Protein AF-A0A8X6KAX7-F1 (afdb_monomer_lite)

Foldseek 3Di:
DPPLVVQLQQVLDPPSPSDDDPVSVVVSVVLVDPPHDPVSVVVVVCSSPPPPPPVDDPPPVNVVPD

pLDDT: mean 72.54, std 16.15, range [36.22, 89.12]

Sequence (66 aa):
NNPFTDRICYIFSSDNDDRWSFEDFLDMVSVFSEGTPPEKKAEYAFCIYGKSLLSHRIDPCTVATN

Organism: NCBI:txid2747483

Secondary structure (DSSP, 8-state):
--TTHHHHHHHH-SSSSS---HHHHHHHHHHHSTTS-HHHHHHHHHHHH-TTSTTS---HHHHTT-

Radius of gyration: 12.26 Å; chains: 1; bounding box: 23×29×27 Å

Structure (mmCIF, N/CA/C/O backbone):
data_AF-A0A8X6KAX7-F1
#
_entry.id   AF-A0A8X6KAX7-F1
#
loop_
_atom_site.group_PDB
_atom_site.id
_atom_site.type_symbol
_atom_site.label_atom_id
_atom_site.label_alt_id
_atom_site.label_comp_id
_atom_site.label_asym_id
_atom_site.label_entity_id
_atom_site.label_seq_id
_atom_site.pdbx_PDB_ins_code
_atom_site.Cartn_x
_atom_site.Cartn_y
_atom_site.Cartn_z
_atom_site.occupancy
_atom_site.B_iso_or_equiv
_atom_site.auth_seq_id
_atom_site.auth_comp_id
_atom_site.auth_asym_id
_atom_site.auth_atom_id
_atom_site.pdbx_PDB_model_num
ATOM 1 N N . ASN A 1 1 ? -5.978 -10.385 -13.704 1.00 65.69 1 ASN A N 1
ATOM 2 C CA . ASN A 1 1 ? -5.283 -9.085 -13.796 1.00 65.69 1 ASN A CA 1
ATOM 3 C C . ASN A 1 1 ? -5.902 -8.099 -12.839 1.00 65.69 1 ASN A C 1
ATOM 5 O O . ASN A 1 1 ? -7.049 -7.722 -13.035 1.00 65.69 1 ASN A O 1
ATOM 9 N N . ASN A 1 2 ? -5.163 -7.727 -11.797 1.00 73.75 2 ASN A N 1
ATOM 10 C CA . ASN A 1 2 ? -5.533 -6.611 -10.939 1.00 73.75 2 ASN A CA 1
ATOM 11 C C . ASN A 1 2 ? -5.046 -5.313 -11.625 1.00 73.75 2 ASN A C 1
ATOM 13 O O . ASN A 1 2 ? -3.851 -5.194 -11.882 1.00 73.75 2 ASN A O 1
ATOM 17 N N . PRO A 1 3 ? -5.932 -4.358 -11.962 1.00 81.06 3 PRO A N 1
ATOM 18 C CA . PRO A 1 3 ? -5.556 -3.130 -12.671 1.00 81.06 3 PRO A CA 1
ATOM 19 C C . PRO A 1 3 ? -4.748 -2.138 -11.815 1.00 81.06 3 PRO A C 1
ATOM 21 O O . PRO A 1 3 ? -4.301 -1.114 -12.327 1.00 81.06 3 PRO A O 1
ATOM 24 N N . PHE A 1 4 ? -4.572 -2.416 -10.521 1.00 82.50 4 PHE A N 1
ATOM 25 C CA . PHE A 1 4 ? -3.832 -1.569 -9.586 1.00 82.50 4 PHE A CA 1
ATOM 26 C C . PHE A 1 4 ? -2.448 -2.113 -9.241 1.00 82.50 4 PHE A C 1
ATOM 28 O O . PHE A 1 4 ? -1.735 -1.449 -8.494 1.00 82.50 4 PHE A O 1
ATOM 35 N N . THR A 1 5 ? -2.065 -3.284 -9.765 1.00 81.12 5 THR A N 1
ATOM 36 C CA . THR A 1 5 ? -0.800 -3.947 -9.419 1.00 81.12 5 THR A CA 1
ATOM 37 C C . THR A 1 5 ? 0.391 -3.005 -9.563 1.00 81.12 5 THR A C 1
ATOM 39 O O . THR A 1 5 ? 1.092 -2.804 -8.583 1.00 81.12 5 THR A O 1
ATOM 42 N N . ASP A 1 6 ? 0.543 -2.324 -10.699 1.00 80.94 6 ASP A N 1
ATOM 43 C CA . ASP A 1 6 ? 1.686 -1.429 -10.933 1.00 80.94 6 ASP A CA 1
ATOM 44 C C . ASP A 1 6 ? 1.721 -0.244 -9.956 1.00 80.94 6 ASP A C 1
ATOM 46 O O . ASP A 1 6 ? 2.784 0.189 -9.523 1.00 80.94 6 ASP A O 1
ATOM 50 N N . ARG A 1 7 ? 0.551 0.273 -9.556 1.00 81.88 7 ARG A N 1
ATOM 51 C CA . ARG A 1 7 ? 0.465 1.397 -8.608 1.00 81.88 7 ARG A CA 1
ATOM 52 C C . ARG A 1 7 ? 0.769 0.964 -7.188 1.00 81.88 7 ARG A C 1
ATOM 54 O O . ARG A 1 7 ? 1.433 1.695 -6.468 1.00 81.88 7 ARG A O 1
ATOM 61 N N . ILE A 1 8 ? 0.272 -0.204 -6.793 1.00 83.19 8 ILE A N 1
ATOM 62 C CA . ILE A 1 8 ? 0.596 -0.806 -5.500 1.00 83.19 8 ILE A CA 1
ATOM 63 C C . ILE A 1 8 ? 2.105 -1.068 -5.457 1.00 83.19 8 ILE A C 1
ATOM 65 O O . ILE A 1 8 ? 2.757 -0.659 -4.504 1.00 83.19 8 ILE A O 1
ATOM 69 N N . CYS A 1 9 ? 2.671 -1.640 -6.525 1.00 80.94 9 CYS A N 1
ATOM 70 C CA . CYS A 1 9 ? 4.109 -1.851 -6.655 1.00 80.94 9 CYS A CA 1
ATOM 71 C C . CYS A 1 9 ? 4.917 -0.563 -6.493 1.00 80.94 9 CYS A C 1
ATOM 73 O O . CYS A 1 9 ? 5.882 -0.529 -5.737 1.00 80.94 9 CYS A O 1
ATOM 75 N N . TYR A 1 10 ? 4.475 0.509 -7.139 1.00 79.62 10 TYR A N 1
ATOM 76 C CA . TYR A 1 10 ? 5.132 1.804 -7.057 1.00 79.62 10 TYR A CA 1
ATOM 77 C C . TYR A 1 10 ? 5.034 2.451 -5.664 1.00 79.62 10 TYR A C 1
ATOM 79 O O . TYR A 1 10 ? 6.028 2.935 -5.145 1.00 79.62 10 TYR A O 1
ATOM 87 N N . ILE A 1 11 ? 3.854 2.446 -5.032 1.00 80.75 11 ILE A N 1
ATOM 88 C CA . ILE A 1 11 ? 3.623 3.123 -3.740 1.00 80.75 11 ILE A CA 1
ATOM 89 C C . ILE A 1 11 ? 4.422 2.490 -2.597 1.00 80.75 11 ILE A C 1
ATOM 91 O O . ILE A 1 11 ? 4.824 3.196 -1.676 1.00 80.75 11 ILE A O 1
ATOM 95 N N . PHE A 1 12 ? 4.613 1.171 -2.638 1.00 80.75 12 PHE A N 1
ATOM 96 C CA . PHE A 1 12 ? 5.326 0.436 -1.595 1.00 80.75 12 PHE A CA 1
ATOM 97 C C . PHE A 1 12 ? 6.820 0.249 -1.885 1.00 80.75 12 PHE A C 1
ATOM 99 O O . PHE A 1 12 ? 7.509 -0.286 -1.032 1.00 80.75 12 PHE A O 1
ATOM 106 N N . SER A 1 13 ? 7.334 0.675 -3.046 1.00 81.81 13 SER A N 1
ATOM 107 C CA . SER A 1 13 ? 8.774 0.625 -3.331 1.00 81.81 13 SER A CA 1
ATOM 108 C C . SER A 1 13 ? 9.489 1.779 -2.628 1.00 81.81 13 SER A C 1
ATOM 110 O O . SER A 1 13 ? 9.188 2.948 -2.877 1.00 81.81 13 SER A O 1
ATOM 112 N N . SER A 1 14 ? 10.455 1.454 -1.768 1.00 74.62 14 SER A N 1
ATOM 113 C CA . SER A 1 14 ? 11.229 2.450 -1.018 1.00 74.62 14 SER A CA 1
ATOM 114 C C . SER A 1 14 ? 12.087 3.364 -1.906 1.00 74.62 14 SER A C 1
ATOM 116 O O . SER A 1 14 ? 12.231 4.551 -1.604 1.00 74.62 14 SER A O 1
ATOM 118 N N . ASP A 1 15 ? 12.618 2.842 -3.017 1.00 68.38 15 ASP A N 1
ATOM 119 C CA . ASP A 1 15 ? 13.618 3.532 -3.846 1.00 68.38 15 ASP A CA 1
ATOM 120 C C . ASP A 1 15 ? 13.091 4.006 -5.213 1.00 68.38 15 ASP A C 1
ATOM 122 O O . ASP A 1 15 ? 13.846 4.591 -5.993 1.00 68.38 15 ASP A O 1
ATOM 126 N N . ASN A 1 16 ? 11.794 3.818 -5.513 1.00 64.12 16 ASN A N 1
ATOM 127 C CA . ASN A 1 16 ? 11.195 4.106 -6.831 1.00 64.12 16 ASN A CA 1
ATOM 128 C C . ASN A 1 16 ? 12.008 3.514 -8.007 1.00 64.12 16 ASN A C 1
ATOM 130 O O . ASN A 1 16 ? 11.979 4.047 -9.118 1.00 64.12 16 ASN A O 1
ATOM 134 N N . ASP A 1 17 ? 12.767 2.443 -7.769 1.00 66.94 17 ASP A N 1
ATOM 135 C CA . ASP A 1 17 ? 13.743 1.877 -8.704 1.00 66.94 17 ASP A CA 1
ATOM 136 C C . ASP A 1 17 ? 13.220 0.610 -9.403 1.00 66.94 17 ASP A C 1
ATOM 138 O O . ASP A 1 17 ? 13.994 -0.184 -9.942 1.00 66.94 17 ASP A O 1
ATOM 142 N N . ASP A 1 18 ? 11.895 0.425 -9.390 1.00 65.44 18 ASP A N 1
ATOM 143 C CA . ASP A 1 18 ? 11.177 -0.778 -9.824 1.00 65.44 18 ASP A CA 1
ATOM 144 C C . ASP A 1 18 ? 11.629 -2.063 -9.101 1.00 65.44 18 ASP A C 1
ATOM 146 O O . ASP A 1 18 ? 11.275 -3.174 -9.514 1.00 65.44 18 ASP A O 1
ATOM 150 N N . ARG 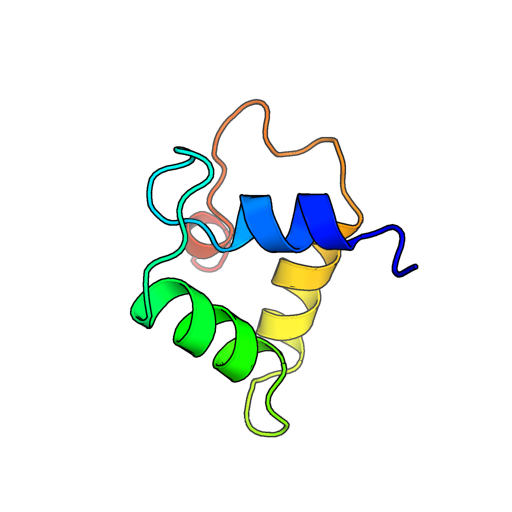A 1 19 ? 12.392 -1.945 -8.003 1.00 74.94 19 ARG A N 1
ATOM 151 C CA . ARG A 1 19 ? 12.797 -3.072 -7.164 1.00 74.94 19 ARG A CA 1
ATOM 152 C C . ARG A 1 19 ? 12.014 -3.078 -5.869 1.00 74.94 19 ARG A C 1
ATOM 154 O O . ARG A 1 19 ? 11.590 -2.053 -5.337 1.00 74.94 19 ARG A O 1
ATOM 161 N N . TRP A 1 20 ? 11.802 -4.298 -5.401 1.00 78.25 20 TRP A N 1
ATOM 162 C CA . TRP A 1 20 ? 11.102 -4.603 -4.169 1.00 78.25 20 TRP A CA 1
ATOM 163 C C . TRP A 1 20 ? 12.061 -5.326 -3.240 1.00 78.25 20 TRP A C 1
ATOM 165 O O . TRP A 1 20 ? 12.561 -6.408 -3.567 1.00 78.25 20 TRP A O 1
ATOM 175 N N . SER A 1 21 ? 12.322 -4.715 -2.091 1.00 84.56 21 SER A N 1
ATOM 176 C CA . SER A 1 21 ? 12.949 -5.386 -0.962 1.00 84.56 21 SER A CA 1
ATOM 177 C C . SER A 1 21 ? 11.937 -6.295 -0.257 1.00 84.56 21 SER A C 1
ATOM 179 O O . SER A 1 21 ? 10.727 -6.251 -0.500 1.00 84.56 21 SER A O 1
ATOM 181 N N . PHE A 1 22 ? 12.431 -7.169 0.618 1.00 85.62 22 PHE A N 1
ATOM 182 C CA . PHE A 1 22 ? 11.542 -7.969 1.454 1.00 85.62 22 PHE A CA 1
ATOM 183 C C . PHE A 1 22 ? 10.783 -7.079 2.449 1.00 85.62 22 PHE A C 1
ATOM 185 O O . PHE A 1 22 ? 9.611 -7.327 2.727 1.00 85.62 22 PHE A O 1
ATOM 192 N N . GLU A 1 23 ? 11.425 -6.015 2.923 1.00 86.62 23 GLU A N 1
ATOM 193 C CA . GLU A 1 23 ? 10.829 -4.988 3.768 1.00 86.62 23 GLU A CA 1
ATOM 194 C C . GLU A 1 23 ? 9.640 -4.292 3.082 1.00 86.62 23 GLU A C 1
ATOM 196 O O . GLU A 1 23 ? 8.566 -4.237 3.677 1.00 86.62 23 GLU A O 1
ATOM 201 N N . ASP A 1 24 ? 9.762 -3.889 1.810 1.00 84.56 24 ASP A N 1
ATOM 202 C CA . ASP A 1 24 ? 8.662 -3.279 1.033 1.00 84.56 24 ASP A CA 1
ATOM 203 C C . ASP A 1 24 ? 7.429 -4.198 0.957 1.00 84.56 24 ASP A C 1
ATOM 205 O O . ASP A 1 24 ? 6.274 -3.773 1.082 1.00 84.56 24 ASP A O 1
ATOM 209 N N . PHE A 1 25 ? 7.670 -5.502 0.785 1.00 85.56 25 PHE A N 1
ATOM 210 C CA . PHE A 1 25 ? 6.608 -6.503 0.773 1.00 85.56 25 PHE A CA 1
ATOM 211 C C . PHE A 1 25 ? 5.933 -6.640 2.144 1.00 85.56 25 PHE A C 1
ATOM 213 O O . PHE A 1 25 ? 4.703 -6.730 2.221 1.00 85.56 25 PHE A O 1
ATOM 220 N N . LEU A 1 26 ? 6.712 -6.657 3.228 1.00 87.88 26 LEU A N 1
ATOM 221 C CA . LEU A 1 26 ? 6.172 -6.720 4.586 1.00 87.88 26 LEU A CA 1
ATOM 222 C C . LEU A 1 26 ? 5.347 -5.478 4.919 1.00 87.88 26 LEU A C 1
ATOM 224 O O . LEU A 1 26 ? 4.254 -5.610 5.475 1.00 87.88 26 LEU A O 1
ATOM 228 N N . ASP A 1 27 ? 5.816 -4.300 4.524 1.00 84.19 27 ASP A N 1
ATOM 229 C CA . ASP A 1 27 ? 5.100 -3.046 4.721 1.00 84.19 27 ASP A CA 1
ATOM 230 C C . ASP A 1 27 ? 3.770 -3.047 3.969 1.00 84.19 27 ASP A C 1
ATOM 232 O O . ASP A 1 27 ? 2.732 -2.734 4.564 1.00 84.19 27 ASP A O 1
ATOM 236 N N . MET A 1 28 ? 3.755 -3.523 2.719 1.00 86.94 28 MET A N 1
ATOM 237 C CA . MET A 1 28 ? 2.517 -3.730 1.967 1.00 86.94 28 MET A CA 1
ATOM 238 C C . MET A 1 28 ? 1.541 -4.640 2.720 1.00 86.94 28 MET A C 1
ATOM 240 O O . MET A 1 28 ? 0.389 -4.266 2.956 1.00 86.94 28 MET A O 1
ATOM 244 N N . VAL A 1 29 ? 1.979 -5.838 3.109 1.00 85.94 29 VAL A N 1
ATOM 245 C CA . VAL A 1 29 ? 1.104 -6.814 3.777 1.00 85.94 29 VAL A CA 1
ATOM 246 C C . VAL A 1 29 ? 0.616 -6.288 5.128 1.00 85.94 29 VAL A C 1
ATOM 248 O O . VAL A 1 29 ? -0.540 -6.517 5.494 1.00 85.94 29 VAL A O 1
ATOM 251 N N . SER A 1 30 ? 1.450 -5.534 5.848 1.00 87.06 30 SER A N 1
ATOM 252 C CA . SER A 1 30 ? 1.082 -4.930 7.129 1.00 87.06 30 SER A CA 1
ATOM 253 C C . SER A 1 30 ? -0.109 -3.982 6.977 1.00 87.06 30 SER A C 1
ATOM 255 O O . SER A 1 30 ? -1.077 -4.087 7.732 1.00 87.06 30 SER A O 1
ATOM 257 N N . VAL A 1 31 ? -0.115 -3.126 5.951 1.00 85.00 31 VAL A N 1
ATOM 258 C CA . VAL A 1 31 ? -1.188 -2.155 5.694 1.00 85.00 31 VAL A CA 1
ATOM 259 C C . VAL A 1 31 ? -2.516 -2.850 5.405 1.00 85.00 31 VAL A C 1
ATOM 261 O O . VAL A 1 31 ? -3.566 -2.418 5.886 1.00 85.00 31 VAL A O 1
ATOM 264 N N . PHE A 1 32 ? -2.478 -3.963 4.675 1.00 81.69 32 PHE A N 1
ATOM 265 C CA . PHE A 1 32 ? -3.675 -4.737 4.348 1.00 81.69 32 PHE A CA 1
ATOM 266 C C . PHE A 1 32 ? -4.119 -5.702 5.457 1.00 81.69 32 PHE A C 1
ATOM 268 O O . PHE A 1 32 ? -5.214 -6.259 5.365 1.00 81.69 32 PHE A O 1
ATOM 275 N N . SER A 1 33 ? -3.331 -5.879 6.520 1.00 89.00 33 SER A N 1
ATOM 276 C CA . SER A 1 33 ? -3.689 -6.758 7.638 1.00 89.00 33 SER A CA 1
ATOM 277 C C . SER A 1 33 ? -4.937 -6.275 8.396 1.00 89.00 33 SER A C 1
ATOM 279 O O . SER A 1 33 ? -5.255 -5.081 8.443 1.00 89.00 33 SER A O 1
ATOM 281 N N . GLU A 1 34 ? -5.676 -7.199 9.018 1.00 86.38 34 GLU A N 1
ATOM 282 C CA . GLU A 1 34 ? -6.879 -6.864 9.800 1.00 86.38 34 GLU A CA 1
ATOM 283 C C . GLU A 1 34 ? -6.575 -5.934 10.982 1.00 86.38 34 GLU A C 1
ATOM 285 O O . GLU A 1 34 ? -7.388 -5.065 11.286 1.00 86.38 34 GLU A O 1
ATOM 290 N N . GLY A 1 35 ? -5.385 -6.059 11.578 1.00 87.06 35 GLY A N 1
ATOM 291 C CA . GLY A 1 35 ? -4.946 -5.256 12.722 1.00 87.06 35 GLY A CA 1
ATOM 292 C C . GLY A 1 35 ? -4.619 -3.796 12.400 1.00 87.06 35 GLY A C 1
ATOM 293 O O . GLY A 1 35 ? -4.428 -3.003 13.320 1.00 87.06 35 GLY A O 1
ATOM 294 N N . THR A 1 36 ? -4.563 -3.416 11.122 1.00 87.62 36 THR A N 1
ATOM 295 C CA . THR A 1 36 ? -4.261 -2.037 10.730 1.00 87.62 36 THR A CA 1
ATOM 296 C C . THR A 1 36 ? -5.496 -1.135 10.856 1.00 87.62 36 THR A C 1
ATOM 298 O O . THR A 1 36 ? -6.555 -1.487 10.316 1.00 87.62 36 THR A O 1
ATOM 301 N N . PRO A 1 37 ? -5.372 0.045 11.505 1.00 89.12 37 PRO A N 1
ATOM 302 C CA . PRO A 1 37 ? -6.464 1.000 11.648 1.00 89.12 37 PRO A CA 1
ATOM 303 C C . PRO A 1 37 ? -7.105 1.399 10.306 1.00 89.12 37 PRO A C 1
ATOM 305 O O . PRO A 1 37 ? -6.395 1.528 9.302 1.00 89.12 37 PRO A O 1
ATOM 308 N N . PRO A 1 38 ? -8.427 1.653 10.269 1.00 85.50 38 PRO A N 1
ATOM 309 C CA . PRO A 1 38 ? -9.125 2.059 9.047 1.00 85.50 38 PRO A CA 1
ATOM 310 C C . PRO A 1 38 ? -8.573 3.343 8.418 1.00 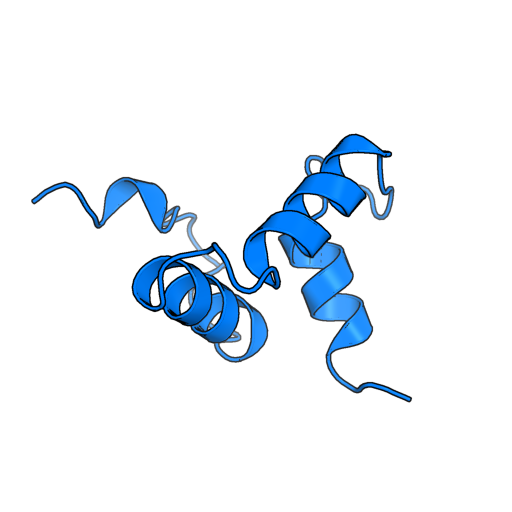85.50 38 PRO A C 1
ATOM 312 O O . PRO A 1 38 ? -8.548 3.454 7.197 1.00 85.50 38 PRO A O 1
ATOM 315 N N . GLU A 1 39 ? -8.102 4.286 9.235 1.00 85.44 39 GLU A N 1
ATOM 316 C CA . GLU A 1 39 ? -7.511 5.559 8.798 1.00 85.44 39 GLU A CA 1
ATOM 317 C C . GLU A 1 39 ? -6.271 5.326 7.931 1.00 85.44 39 GLU A C 1
ATOM 319 O O . GLU A 1 39 ? -6.218 5.773 6.787 1.00 85.44 39 GLU A O 1
ATOM 324 N N . LYS A 1 40 ? -5.340 4.493 8.413 1.00 81.56 40 LYS A N 1
ATOM 325 C CA . LYS A 1 40 ? -4.142 4.110 7.659 1.00 81.56 40 LYS A CA 1
ATOM 326 C C . LYS A 1 40 ? -4.507 3.380 6.362 1.00 81.56 40 LYS A C 1
ATOM 328 O O . LYS A 1 40 ? -3.909 3.624 5.322 1.00 81.56 40 LYS A O 1
ATOM 333 N N . LYS A 1 41 ? -5.534 2.522 6.368 1.00 85.06 41 LYS A N 1
ATOM 334 C CA . LYS A 1 41 ? -6.023 1.871 5.135 1.00 85.06 41 LYS A CA 1
ATOM 335 C C . LYS A 1 41 ? -6.601 2.878 4.140 1.00 85.06 41 LYS A C 1
ATOM 337 O O . LYS A 1 41 ? -6.381 2.737 2.937 1.00 85.06 41 LYS A O 1
ATOM 342 N N . ALA A 1 42 ? -7.333 3.876 4.631 1.00 85.56 42 ALA A N 1
ATOM 343 C CA . ALA A 1 42 ? -7.916 4.924 3.805 1.00 85.56 42 ALA A CA 1
ATOM 344 C C . ALA A 1 42 ? -6.830 5.786 3.147 1.00 85.56 42 ALA A C 1
ATOM 346 O O . ALA A 1 42 ? -6.931 6.043 1.952 1.00 85.56 42 ALA A O 1
ATOM 347 N N . GLU A 1 43 ? -5.768 6.152 3.870 1.00 82.75 43 GLU A N 1
ATOM 348 C CA . GLU A 1 43 ? -4.612 6.876 3.315 1.00 82.75 43 GLU A CA 1
ATOM 349 C C . GLU A 1 43 ? -4.007 6.146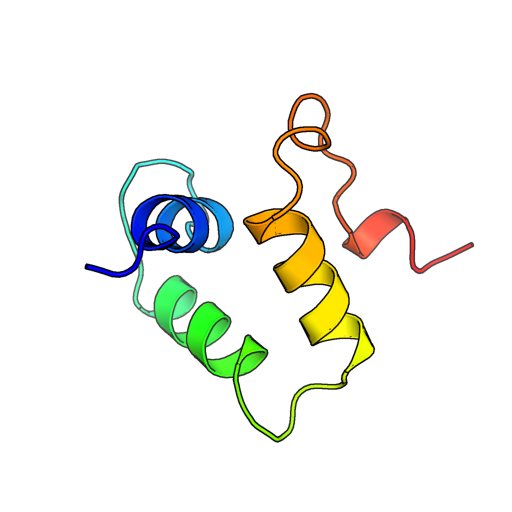 2.108 1.00 82.75 43 GLU A C 1
ATOM 351 O O . GLU A 1 43 ? -3.919 6.709 1.015 1.00 82.75 43 GLU A O 1
ATOM 356 N N . TYR A 1 44 ? -3.679 4.859 2.261 1.00 81.62 44 TYR A N 1
ATOM 357 C CA . TYR A 1 44 ? -3.129 4.061 1.160 1.00 81.62 44 TYR A CA 1
ATOM 358 C C . TYR A 1 44 ? -4.135 3.854 0.024 1.00 81.62 44 TYR A C 1
ATOM 360 O O . TYR A 1 44 ? -3.753 3.875 -1.148 1.00 81.62 44 TYR A O 1
ATOM 368 N N . ALA A 1 45 ? -5.428 3.706 0.329 1.00 84.06 45 ALA A N 1
ATOM 369 C CA . ALA A 1 45 ? -6.463 3.666 -0.698 1.00 84.06 45 ALA A CA 1
ATOM 370 C C . ALA A 1 45 ? -6.481 4.975 -1.507 1.00 84.06 45 ALA A C 1
ATOM 372 O O . ALA A 1 45 ? -6.469 4.931 -2.739 1.00 84.06 45 ALA A O 1
ATOM 373 N N . PHE A 1 46 ? -6.420 6.138 -0.854 1.00 82.62 46 PHE A N 1
ATOM 374 C CA . PHE A 1 46 ? -6.312 7.421 -1.548 1.00 82.62 46 PHE A CA 1
ATOM 375 C C . PHE A 1 46 ? -5.051 7.513 -2.410 1.00 82.62 46 PHE A C 1
ATOM 377 O O . PHE A 1 46 ? -5.140 8.036 -3.516 1.00 82.62 46 PHE A O 1
ATOM 384 N N . CYS A 1 47 ? -3.915 6.954 -1.989 1.00 76.75 47 CYS A N 1
ATOM 385 C CA . CYS A 1 47 ? -2.712 6.896 -2.825 1.00 76.75 47 CYS A CA 1
ATOM 386 C C . CYS A 1 47 ? -2.891 5.999 -4.067 1.00 76.75 47 CYS A C 1
ATOM 388 O O . CYS A 1 47 ? -2.489 6.377 -5.166 1.00 76.75 47 CYS A O 1
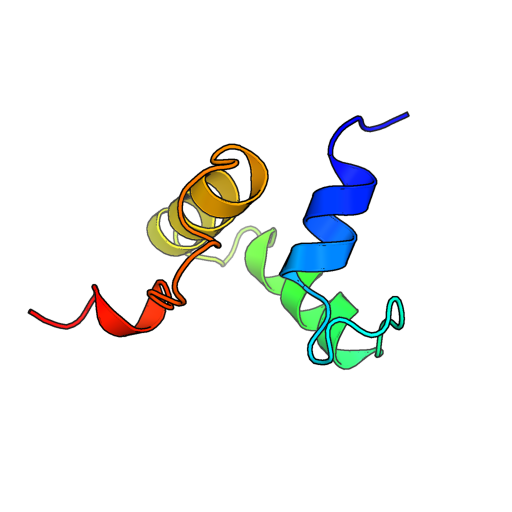ATOM 390 N N . ILE A 1 48 ? -3.532 4.832 -3.930 1.00 80.75 48 ILE A N 1
ATOM 391 C CA . ILE A 1 48 ? -3.745 3.876 -5.036 1.00 80.75 48 ILE A CA 1
ATOM 392 C C . ILE A 1 48 ? -4.768 4.411 -6.060 1.00 80.75 48 ILE A C 1
ATOM 394 O O . ILE A 1 48 ? -4.584 4.280 -7.282 1.00 80.75 48 ILE A O 1
ATOM 398 N N . TYR A 1 49 ? -5.851 5.031 -5.577 1.00 78.06 49 TYR A N 1
ATOM 399 C CA . TYR A 1 49 ? -6.936 5.563 -6.410 1.00 78.06 49 TYR A CA 1
ATOM 400 C C . TYR A 1 49 ? -6.672 6.998 -6.904 1.00 78.06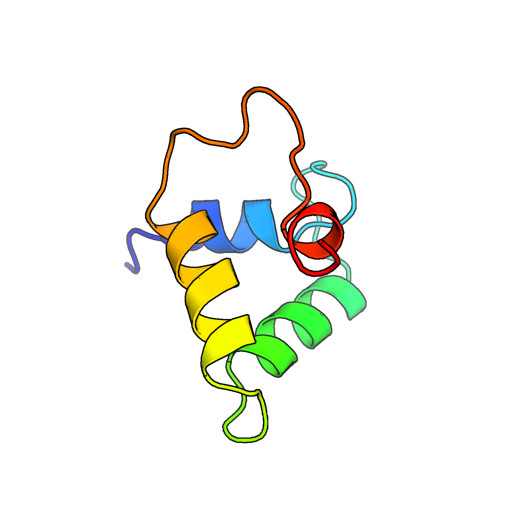 49 TYR A C 1
ATOM 402 O O . TYR A 1 49 ? -7.060 7.349 -8.022 1.00 78.06 49 TYR A O 1
ATOM 410 N N . GLY A 1 50 ? -5.989 7.825 -6.112 1.00 70.62 50 GLY A N 1
ATOM 411 C CA . GLY A 1 50 ? -5.748 9.245 -6.352 1.00 70.62 50 GLY A CA 1
ATOM 412 C C . GLY A 1 50 ? -4.494 9.504 -7.181 1.00 70.62 50 GLY A C 1
ATOM 413 O O . GLY A 1 50 ? -3.415 9.758 -6.660 1.00 70.62 50 GLY A O 1
ATOM 414 N N . LYS A 1 51 ? -4.642 9.541 -8.505 1.00 51.97 51 LYS A N 1
ATOM 415 C CA . LYS A 1 51 ? -3.561 9.816 -9.472 1.00 51.97 51 LYS A CA 1
ATOM 416 C C . LYS A 1 51 ? -2.993 11.258 -9.431 1.00 51.97 51 LYS A C 1
ATOM 418 O O . LYS A 1 51 ? -2.368 11.664 -10.403 1.00 51.97 51 LYS A O 1
ATOM 423 N N . SER A 1 52 ? -3.229 12.063 -8.384 1.00 46.75 52 SER A N 1
ATOM 424 C CA . SER A 1 52 ? -3.037 13.527 -8.467 1.00 46.75 52 SER A CA 1
ATOM 425 C C . SER A 1 52 ? -2.356 14.238 -7.289 1.00 46.75 52 SER A C 1
ATOM 427 O O . SER A 1 52 ? -2.193 15.452 -7.372 1.00 46.75 52 SER A O 1
ATOM 429 N N . LEU A 1 53 ? -1.913 13.547 -6.232 1.00 50.62 53 LEU A N 1
ATOM 430 C CA . LEU A 1 53 ? -1.167 14.193 -5.130 1.00 50.62 53 LEU A CA 1
ATOM 431 C C . LEU A 1 53 ? 0.355 13.961 -5.192 1.00 50.62 53 LEU A C 1
ATOM 433 O O . LEU A 1 53 ? 1.100 14.575 -4.443 1.00 50.62 53 LEU A O 1
ATOM 437 N N . LEU A 1 54 ? 0.841 13.133 -6.122 1.00 50.47 54 LEU A N 1
ATOM 438 C CA . LEU A 1 54 ? 2.255 12.738 -6.197 1.00 50.47 54 LEU A CA 1
ATOM 439 C C . LEU A 1 54 ? 3.164 13.721 -6.957 1.00 50.47 54 LEU A C 1
ATOM 441 O O . LEU A 1 54 ? 4.358 13.464 -7.075 1.00 50.47 54 LEU A O 1
ATOM 445 N N . SER A 1 55 ? 2.651 14.846 -7.475 1.00 47.12 55 SER A N 1
ATOM 446 C CA . SER A 1 55 ? 3.530 15.832 -8.127 1.00 47.12 55 SER A CA 1
ATOM 447 C C . SER A 1 55 ? 4.372 16.619 -7.124 1.00 47.12 55 SER A C 1
ATOM 449 O O . SER A 1 55 ? 5.415 17.133 -7.515 1.00 47.12 55 SER A O 1
ATOM 451 N N . HIS A 1 56 ? 3.949 16.735 -5.868 1.00 48.97 56 HIS A N 1
ATOM 452 C CA . HIS A 1 56 ? 4.725 17.310 -4.773 1.00 48.97 56 HIS A CA 1
ATOM 453 C C . HIS A 1 56 ? 4.451 16.420 -3.569 1.00 48.97 56 HIS A C 1
ATOM 455 O O . HIS A 1 56 ? 3.304 16.359 -3.139 1.00 48.97 56 HIS A O 1
ATOM 461 N N . ARG A 1 57 ? 5.470 15.705 -3.072 1.00 48.25 57 ARG A N 1
ATOM 462 C CA . ARG A 1 57 ? 5.408 14.928 -1.826 1.00 48.25 57 ARG A CA 1
ATOM 463 C C . ARG A 1 57 ? 4.770 15.775 -0.718 1.00 48.25 57 ARG A C 1
ATOM 465 O O . ARG A 1 57 ? 5.439 16.574 -0.074 1.00 48.25 57 ARG A O 1
ATOM 472 N N . ILE A 1 58 ? 3.473 15.599 -0.519 1.00 46.25 58 ILE A N 1
ATOM 473 C CA . ILE A 1 58 ? 2.866 15.687 0.793 1.00 46.25 58 ILE A CA 1
ATOM 474 C C . ILE A 1 58 ? 2.812 14.233 1.217 1.00 46.25 58 ILE A C 1
ATOM 476 O O . ILE A 1 58 ? 1.924 13.487 0.802 1.00 46.25 58 ILE A O 1
ATOM 480 N N . ASP A 1 59 ? 3.835 13.807 1.949 1.00 50.44 59 ASP A N 1
ATOM 481 C CA . ASP A 1 59 ? 3.781 12.526 2.628 1.00 50.44 59 ASP A CA 1
ATOM 482 C C . ASP A 1 59 ? 2.506 12.549 3.493 1.00 50.44 59 ASP A C 1
ATOM 484 O O . ASP A 1 59 ? 2.306 13.515 4.238 1.00 50.44 59 ASP A O 1
ATOM 488 N N . PRO A 1 60 ? 1.620 11.539 3.418 1.00 46.12 60 PRO A N 1
ATOM 489 C CA . PRO A 1 60 ? 0.440 11.463 4.285 1.00 46.12 60 PRO A CA 1
ATOM 490 C C . PRO A 1 60 ? 0.811 11.604 5.773 1.00 46.12 60 PRO A C 1
ATOM 492 O O . PRO A 1 60 ? 0.068 12.183 6.559 1.00 46.12 60 PRO A O 1
ATOM 495 N N . CYS A 1 61 ? 2.038 11.196 6.122 1.00 41.59 61 CYS A N 1
ATOM 496 C CA . CYS A 1 61 ? 2.655 11.364 7.437 1.00 41.59 61 CYS A CA 1
ATOM 497 C C . CYS A 1 61 ? 2.824 12.828 7.897 1.00 41.59 61 CYS A C 1
ATOM 499 O O . CYS A 1 61 ? 2.991 13.067 9.088 1.00 41.59 61 CYS A O 1
ATOM 501 N N . THR A 1 62 ? 2.812 13.820 6.999 1.00 43.53 62 THR A N 1
ATOM 502 C CA . THR A 1 62 ? 2.959 15.246 7.360 1.00 43.53 62 THR 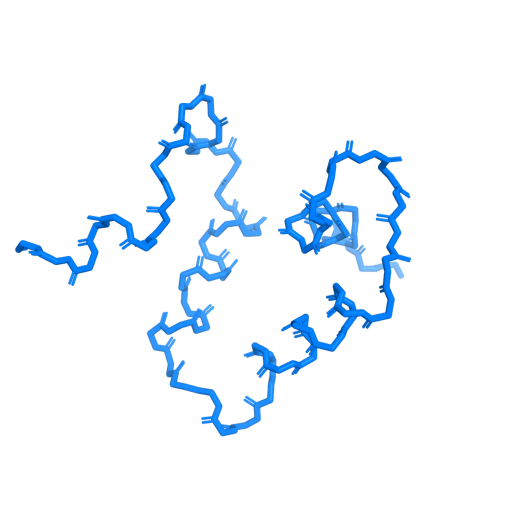A CA 1
ATOM 503 C C . THR A 1 62 ? 1.619 15.925 7.656 1.00 43.53 62 THR A C 1
ATOM 505 O O . THR A 1 62 ? 1.590 16.940 8.348 1.00 43.53 62 THR A O 1
ATOM 508 N N . VAL A 1 63 ? 0.501 15.384 7.166 1.00 45.78 63 VAL A N 1
ATOM 509 C CA . VAL A 1 63 ? -0.828 16.014 7.313 1.00 45.78 63 VAL A CA 1
ATOM 510 C C . VAL A 1 63 ? -1.597 15.529 8.543 1.00 45.78 63 VAL A C 1
ATOM 512 O O . VAL A 1 63 ? -2.606 16.129 8.892 1.00 45.78 63 VAL A O 1
ATOM 515 N N . ALA A 1 64 ? -1.108 14.498 9.235 1.00 42.22 64 ALA A N 1
ATOM 516 C CA . ALA A 1 64 ? -1.738 13.953 10.438 1.00 42.22 64 ALA A CA 1
ATOM 517 C C . ALA A 1 64 ? -1.366 14.692 11.746 1.00 42.22 64 ALA A C 1
ATOM 519 O O . ALA A 1 64 ? -1.729 14.227 12.826 1.00 42.22 64 ALA A O 1
ATOM 520 N N . THR A 1 65 ? -0.649 15.825 11.682 1.00 39.19 65 THR A N 1
ATOM 521 C CA . THR A 1 65 ? -0.101 16.502 12.877 1.00 39.19 65 THR A CA 1
ATOM 522 C C . THR A 1 65 ? -0.512 17.962 13.092 1.00 39.19 65 THR A C 1
ATOM 524 O O . THR A 1 65 ? 0.108 18.615 13.927 1.00 39.19 65 THR A O 1
ATOM 527 N N . ASN A 1 66 ? -1.551 18.481 12.428 1.00 36.22 66 ASN A N 1
ATOM 528 C CA . ASN A 1 66 ? -2.125 19.798 12.762 1.00 36.22 66 ASN A CA 1
ATOM 529 C C . ASN A 1 66 ? -3.651 19.779 12.807 1.00 36.22 66 ASN A C 1
ATOM 531 O O . ASN A 1 66 ? -4.254 19.298 11.823 1.00 36.22 66 ASN A O 1
#

InterPro domains:
  IPR011992 EF-hand domain pair [SSF47473] (2-51)
  IPR051433 Calcium and Integrin-Binding [PTHR45791] (1-49)